Protein AF-A0A9E5MYJ7-F1 (afdb_monomer)

Sequence (98 aa):
GKRAIAFQVVALLVVAAVSYYLFSNTQANLERQSIATGFGFLNNEAGFEIGESLITYSAADSYSKALMVGALNTLKVAFIGIIFTTILGTVIGIARLS

Mean predicted aligned error: 7.33 Å

Secondary structure (DSSP, 8-state):
-HHHHHHHHHHHHHHHHHHHHHHHHHHHHHHHTT---TTGGGGSB--S--SS-SS---TTSBHHHHHHHHHHHHHHHHHHHHHHHHHHHHHHHHHHH-

Radius of gyration: 26.27 Å; Cα contacts (8 Å, |Δi|>4): 50; chains: 1; bounding box: 55×42×59 Å

pLDDT: mean 92.66, std 7.11, range [58.41, 98.38]

Structure (mmCIF, N/CA/C/O backbone):
data_AF-A0A9E5MYJ7-F1
#
_entry.id   AF-A0A9E5MYJ7-F1
#
loop_
_atom_site.group_PDB
_atom_site.id
_atom_site.type_symbol
_atom_site.label_atom_id
_atom_site.label_alt_id
_atom_site.label_comp_id
_atom_site.label_asym_id
_atom_site.label_entity_id
_atom_site.label_seq_id
_atom_site.pdbx_PDB_ins_code
_atom_site.Cartn_x
_atom_site.Cartn_y
_atom_site.Cartn_z
_atom_site.occupancy
_atom_site.B_iso_or_equiv
_atom_site.auth_seq_id
_atom_site.auth_comp_id
_atom_site.auth_asym_id
_atom_site.auth_atom_id
_atom_site.pdbx_PDB_model_num
ATOM 1 N N . GLY A 1 1 ? -8.414 -27.528 37.936 1.00 67.19 1 GLY A N 1
ATOM 2 C CA . GLY A 1 1 ? -9.535 -27.442 38.900 1.00 67.19 1 GLY A CA 1
ATOM 3 C C . GLY A 1 1 ? -10.619 -26.527 38.358 1.00 67.19 1 GLY A C 1
ATOM 4 O O . GLY A 1 1 ? -10.280 -25.478 37.832 1.00 67.19 1 GLY A O 1
ATOM 5 N N . LYS A 1 2 ? -11.901 -26.906 38.468 1.00 78.06 2 LYS A N 1
ATOM 6 C CA . LYS A 1 2 ? -13.056 -26.219 37.839 1.00 78.06 2 LYS A CA 1
ATOM 7 C C . LYS A 1 2 ? -13.123 -24.701 38.116 1.00 78.06 2 LYS A C 1
ATOM 9 O O . LYS A 1 2 ? -13.516 -23.936 37.246 1.00 78.06 2 LYS A O 1
ATOM 14 N N . ARG A 1 3 ? -12.651 -24.261 39.291 1.00 84.81 3 ARG A N 1
ATOM 15 C CA . ARG A 1 3 ? -12.543 -22.841 39.678 1.00 84.81 3 ARG A CA 1
ATOM 16 C C . ARG A 1 3 ? -11.519 -22.058 38.846 1.00 84.81 3 ARG A C 1
ATOM 18 O O . ARG A 1 3 ? -11.791 -20.929 38.473 1.00 84.81 3 ARG A O 1
ATOM 25 N N . ALA A 1 4 ? -10.377 -22.663 38.516 1.00 87.75 4 ALA A N 1
ATOM 26 C CA . ALA A 1 4 ? -9.336 -22.013 37.714 1.00 87.75 4 ALA A CA 1
ATOM 27 C C . ALA A 1 4 ? -9.820 -21.718 36.284 1.00 87.75 4 ALA A C 1
ATOM 29 O O . ALA A 1 4 ? -9.588 -20.630 35.772 1.00 87.75 4 ALA A O 1
ATOM 30 N N . ILE A 1 5 ? -10.565 -22.655 35.686 1.00 91.94 5 ILE A N 1
ATOM 31 C CA . ILE A 1 5 ? -11.179 -22.465 34.364 1.00 91.94 5 ILE A CA 1
ATOM 32 C C . ILE A 1 5 ? -12.234 -21.353 34.425 1.00 91.94 5 ILE A C 1
ATOM 34 O O . ILE A 1 5 ? -12.258 -20.490 33.555 1.00 91.94 5 ILE A O 1
ATOM 38 N N . ALA A 1 6 ? -13.058 -21.314 35.479 1.00 92.44 6 ALA A N 1
ATOM 39 C CA . ALA A 1 6 ? -14.034 -20.240 35.663 1.00 92.44 6 ALA A CA 1
ATOM 40 C C . ALA A 1 6 ? -13.366 -18.854 35.737 1.00 92.44 6 ALA A C 1
ATOM 42 O O . ALA A 1 6 ? -13.797 -17.934 35.047 1.00 92.44 6 ALA A O 1
ATOM 43 N N . PHE A 1 7 ? -12.274 -18.711 36.499 1.00 94.75 7 PHE A N 1
ATOM 44 C CA . PHE A 1 7 ? -11.522 -17.453 36.561 1.00 94.75 7 PHE A CA 1
ATOM 45 C C . PHE A 1 7 ? -10.873 -17.074 35.225 1.00 94.75 7 PHE A C 1
ATOM 47 O O . PHE A 1 7 ? -10.876 -15.898 34.876 1.00 94.75 7 PHE A O 1
ATOM 54 N N . GLN A 1 8 ? -10.363 -18.037 34.452 1.00 92.81 8 GLN A N 1
ATOM 55 C CA . GLN A 1 8 ? -9.813 -17.771 33.116 1.00 92.81 8 GLN A CA 1
ATOM 56 C C . G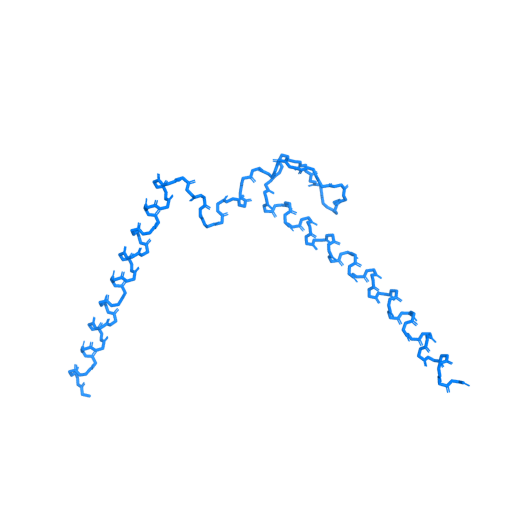LN A 1 8 ? -10.879 -17.291 32.128 1.00 92.81 8 GLN A C 1
ATOM 58 O O . GLN A 1 8 ? -10.630 -16.347 31.385 1.00 92.81 8 GLN A O 1
ATOM 63 N N . VAL A 1 9 ? -12.070 -17.899 32.139 1.00 96.25 9 VAL A N 1
ATOM 64 C CA . VAL A 1 9 ? -13.186 -17.463 31.286 1.00 96.25 9 VAL A CA 1
ATOM 65 C C . VAL A 1 9 ? -13.624 -16.051 31.663 1.00 96.25 9 VAL A C 1
ATOM 67 O O . VAL A 1 9 ? -13.778 -15.210 30.784 1.00 96.25 9 VAL A O 1
ATOM 70 N N . VAL A 1 10 ? -13.762 -15.757 32.959 1.00 96.69 10 VAL A N 1
ATOM 71 C CA . VAL A 1 10 ? -14.090 -14.401 33.425 1.00 96.69 10 VAL A CA 1
ATOM 72 C C . VAL A 1 10 ? -13.008 -13.405 33.013 1.00 96.69 10 VAL A C 1
ATOM 74 O O . VAL A 1 10 ? -13.334 -12.348 32.484 1.00 96.69 10 VAL A O 1
ATOM 77 N N . ALA A 1 11 ? -11.730 -13.745 33.188 1.00 96.50 11 ALA A N 1
ATOM 78 C CA . ALA A 1 11 ? -10.626 -12.888 32.769 1.00 96.50 11 ALA A CA 1
ATOM 79 C C . ALA A 1 11 ? -10.651 -12.617 31.255 1.00 96.50 11 ALA A C 1
ATOM 81 O O . ALA A 1 11 ? -10.520 -11.468 30.846 1.00 96.50 11 ALA A O 1
ATOM 82 N N . LEU A 1 12 ? -10.888 -13.640 30.427 1.00 97.50 12 LEU A N 1
ATOM 83 C CA . LEU A 1 12 ? -11.031 -13.486 28.975 1.00 97.50 12 LEU A CA 1
ATOM 84 C C . LEU A 1 12 ? -12.212 -12.591 28.602 1.00 97.50 12 LEU A C 1
ATOM 86 O O . LEU A 1 12 ? -12.064 -11.728 27.742 1.00 97.50 12 LEU A O 1
ATOM 90 N N . LEU A 1 13 ? -13.362 -12.761 29.2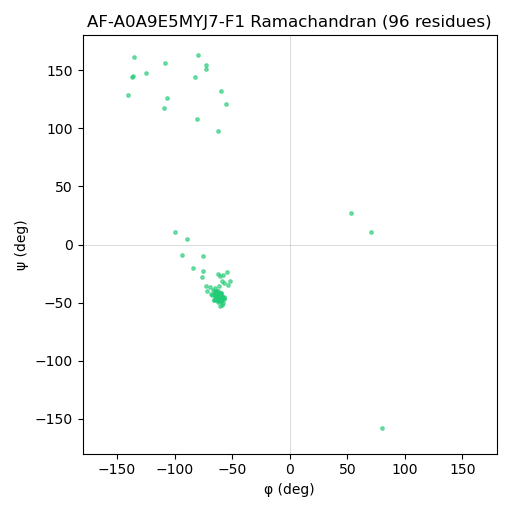58 1.00 97.75 13 LEU A N 1
ATOM 91 C CA . LEU A 1 13 ? -14.534 -11.915 29.031 1.00 97.75 13 LEU A CA 1
ATOM 92 C C . LEU A 1 13 ? -14.25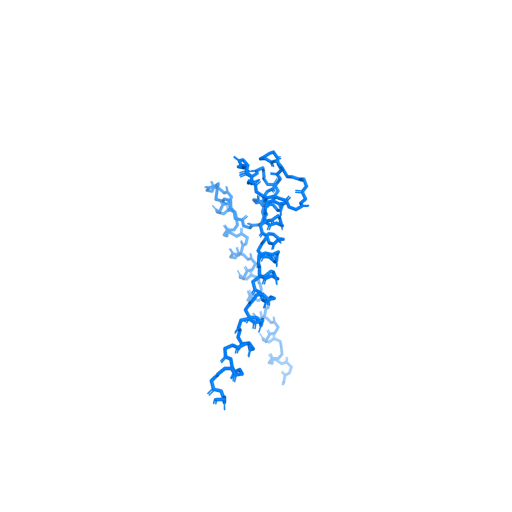7 -10.459 29.409 1.00 97.75 13 LEU A C 1
ATOM 94 O O . LEU A 1 13 ? -14.626 -9.561 28.658 1.00 97.75 13 LEU A O 1
ATOM 98 N N . VAL A 1 14 ? -13.574 -10.220 30.532 1.00 97.88 14 VAL A N 1
ATOM 99 C CA . VAL A 1 14 ? -13.172 -8.871 30.954 1.00 97.88 14 VAL A CA 1
ATOM 100 C C . VAL A 1 14 ? -12.212 -8.256 29.941 1.00 97.88 14 VAL A C 1
ATOM 102 O O . VAL A 1 14 ? -12.437 -7.130 29.510 1.00 97.88 14 VAL A O 1
ATOM 105 N N . VAL A 1 15 ? -11.179 -8.989 29.516 1.00 98.00 15 VAL A N 1
ATOM 106 C CA . VAL A 1 15 ? -10.230 -8.507 28.502 1.00 98.00 15 VAL A CA 1
ATOM 107 C C . VAL A 1 15 ? -10.956 -8.193 27.197 1.00 98.00 15 VAL A C 1
ATOM 109 O O . VAL A 1 15 ? -10.798 -7.096 26.676 1.00 98.00 15 VAL A O 1
ATOM 112 N N . ALA A 1 16 ? -11.805 -9.096 26.706 1.00 97.81 16 ALA A N 1
ATOM 113 C CA . ALA A 1 16 ? -12.573 -8.880 25.484 1.00 97.81 16 ALA A CA 1
ATOM 114 C C . ALA A 1 16 ? -13.499 -7.659 25.590 1.00 97.81 16 ALA A C 1
ATOM 116 O O . ALA A 1 16 ? -13.542 -6.845 24.668 1.00 97.81 16 ALA A O 1
ATOM 117 N N . ALA A 1 17 ? -14.194 -7.489 26.718 1.00 97.69 17 ALA A N 1
ATOM 118 C CA . ALA A 1 17 ? -15.075 -6.349 26.953 1.00 97.69 17 ALA A CA 1
ATOM 119 C C . ALA A 1 17 ? -14.302 -5.024 27.010 1.00 97.69 17 ALA A C 1
ATOM 121 O O . ALA A 1 17 ? -14.711 -4.047 26.383 1.00 97.69 17 ALA A O 1
ATOM 122 N N . VAL A 1 18 ? -13.164 -4.990 27.711 1.00 97.94 18 VAL A N 1
ATOM 123 C CA . VAL A 1 18 ? -12.296 -3.805 27.787 1.00 97.94 18 VAL A CA 1
ATOM 124 C C . VAL A 1 18 ? -11.712 -3.479 26.414 1.00 97.94 18 VAL A C 1
ATOM 126 O O . VAL A 1 18 ? -11.776 -2.328 25.989 1.00 97.94 18 VAL A O 1
ATOM 129 N N . SER A 1 19 ? -11.194 -4.471 25.688 1.00 97.25 19 SER A N 1
ATOM 130 C CA . SER A 1 19 ? -10.682 -4.285 24.328 1.00 97.25 19 SER A CA 1
ATOM 131 C C . SER A 1 19 ? -11.760 -3.755 23.387 1.00 97.25 19 SER A C 1
ATOM 133 O O . SER A 1 19 ? -11.497 -2.812 22.644 1.00 97.25 19 SER A O 1
ATOM 135 N N . TYR A 1 20 ? -12.974 -4.307 23.451 1.00 97.06 20 TYR A N 1
ATOM 136 C CA . TYR A 1 20 ? -14.103 -3.834 22.656 1.00 97.06 20 TYR A CA 1
ATOM 137 C C . TYR A 1 20 ? -14.452 -2.380 22.987 1.00 97.06 20 TYR A C 1
ATOM 139 O O . TYR A 1 20 ? -14.534 -1.559 22.078 1.00 97.06 20 TYR A O 1
ATOM 147 N N . TYR A 1 21 ? -14.569 -2.040 24.275 1.00 96.94 21 TYR A N 1
ATOM 148 C CA . TYR A 1 21 ? -14.862 -0.679 24.732 1.00 96.94 21 TYR A CA 1
ATOM 149 C C . TYR A 1 21 ? -13.806 0.334 24.271 1.00 96.94 21 TYR A C 1
ATOM 151 O O . TYR A 1 21 ? -14.145 1.400 23.752 1.00 96.94 21 TYR A O 1
ATOM 159 N N . LEU A 1 22 ? -12.520 -0.003 24.423 1.00 96.38 22 LEU A N 1
ATOM 160 C CA . LEU A 1 22 ? -11.418 0.850 23.982 1.00 96.38 22 LEU A CA 1
ATOM 161 C C . LEU A 1 22 ? -11.440 1.039 22.466 1.00 96.38 22 LEU A C 1
ATOM 163 O O . LEU A 1 22 ? -11.343 2.170 21.995 1.00 96.38 22 LEU A O 1
ATOM 167 N N . PHE A 1 23 ? -11.617 -0.041 21.704 1.00 94.31 23 PHE A N 1
ATOM 168 C CA . PHE A 1 23 ? -11.678 0.022 20.247 1.00 94.31 23 PHE A CA 1
ATOM 169 C C . PHE A 1 23 ? -12.859 0.872 19.766 1.00 94.31 23 PHE A C 1
ATOM 171 O O . PHE A 1 23 ? -12.671 1.778 18.953 1.00 94.31 23 PHE A O 1
ATOM 178 N N . SER A 1 24 ? -14.061 0.655 20.310 1.00 92.00 24 SER A N 1
ATOM 179 C CA . SER A 1 24 ? -15.247 1.439 19.949 1.00 92.00 24 SER A CA 1
ATOM 180 C C . SER A 1 24 ? -15.097 2.914 20.317 1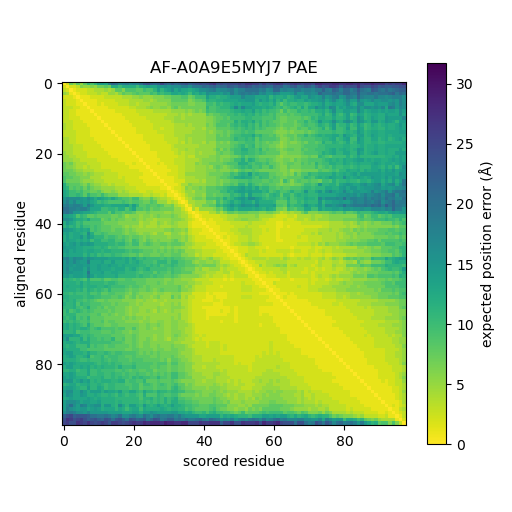.00 92.00 24 SER A C 1
ATOM 182 O O . SER A 1 24 ? -15.464 3.784 19.530 1.00 92.00 24 SER A O 1
ATOM 184 N N . ASN A 1 25 ? -14.520 3.212 21.484 1.00 94.38 25 ASN A N 1
ATOM 185 C CA . ASN A 1 25 ? -14.300 4.587 21.915 1.00 94.38 25 ASN A CA 1
ATOM 186 C C . ASN A 1 25 ? -13.254 5.286 21.038 1.00 94.38 25 ASN A C 1
ATOM 188 O O . ASN A 1 25 ? -13.466 6.425 20.630 1.00 94.38 25 ASN A O 1
ATOM 192 N N . THR A 1 26 ? -12.147 4.620 20.709 1.00 91.12 26 THR A N 1
ATOM 193 C CA . THR A 1 26 ? -11.129 5.177 19.810 1.00 91.12 26 THR A CA 1
ATOM 194 C C . THR A 1 26 ? -11.712 5.462 18.430 1.00 91.12 26 THR A C 1
ATOM 196 O O . THR A 1 26 ? -11.540 6.573 17.940 1.00 91.12 26 THR A O 1
ATOM 199 N N . GLN A 1 27 ? -12.466 4.531 17.836 1.00 87.19 27 GLN A N 1
ATOM 200 C CA . GLN A 1 27 ? -13.117 4.773 16.543 1.00 87.19 27 GLN A CA 1
ATOM 201 C C . GLN A 1 27 ? -14.078 5.967 16.590 1.00 87.19 27 GLN A C 1
ATOM 203 O O . GLN A 1 27 ? -13.966 6.863 15.759 1.00 87.19 27 GLN A O 1
ATOM 208 N N . ALA A 1 28 ? -14.943 6.047 17.606 1.00 88.00 28 ALA A N 1
ATOM 209 C CA . ALA A 1 28 ? -15.855 7.180 17.765 1.00 88.00 28 ALA A CA 1
ATOM 210 C C . ALA A 1 28 ? -15.114 8.520 17.945 1.00 88.00 28 ALA A C 1
ATOM 212 O O . ALA A 1 28 ? -15.566 9.557 17.463 1.00 88.00 28 ALA A O 1
ATOM 213 N N . ASN A 1 29 ? -13.963 8.525 18.626 1.00 90.12 29 ASN A N 1
ATOM 214 C CA . ASN A 1 29 ? -13.134 9.725 18.773 1.00 90.12 29 ASN A CA 1
ATOM 215 C C . ASN A 1 29 ? -12.408 10.113 17.477 1.00 90.12 29 ASN A C 1
ATOM 217 O O . ASN A 1 29 ? -12.246 11.305 17.220 1.00 90.12 29 ASN A O 1
ATOM 221 N N . LEU A 1 30 ? -11.972 9.139 16.675 1.00 88.25 30 LEU A N 1
ATOM 222 C CA . LEU A 1 30 ? -11.347 9.373 15.369 1.00 88.25 30 LEU A CA 1
ATOM 223 C C . LEU A 1 30 ? -12.357 9.934 14.362 1.00 88.25 30 LEU A C 1
ATOM 225 O O . LEU A 1 30 ? -12.053 10.903 13.668 1.00 88.25 30 LEU A O 1
ATOM 229 N N . GLU A 1 31 ? -13.574 9.388 14.348 1.00 84.25 31 GLU A N 1
ATOM 230 C CA . GLU A 1 31 ? -14.678 9.863 13.510 1.00 84.25 31 GLU A CA 1
ATOM 231 C C . GLU A 1 31 ? -15.061 11.310 13.855 1.00 84.25 31 GLU A C 1
ATOM 233 O O . GLU A 1 31 ? -15.140 12.160 12.970 1.00 84.25 31 GLU A O 1
ATOM 238 N N . ARG A 1 32 ? -15.177 11.640 15.150 1.00 87.88 32 ARG A N 1
ATOM 239 C CA . ARG A 1 32 ? -15.416 13.022 15.618 1.00 87.88 32 ARG A CA 1
ATOM 240 C C . ARG A 1 32 ? -14.333 14.010 15.189 1.00 87.88 32 ARG A C 1
ATOM 242 O O . ARG A 1 32 ? -14.629 15.184 15.002 1.00 87.88 32 ARG A O 1
ATOM 249 N N . GLN A 1 33 ? -13.092 13.553 15.053 1.00 87.38 33 GLN A N 1
ATOM 250 C CA . GLN A 1 33 ? -11.963 14.381 14.622 1.00 87.38 33 GLN A CA 1
ATOM 251 C C . GLN A 1 33 ? -11.789 14.408 13.097 1.00 87.38 33 GLN A C 1
ATOM 253 O O . GLN A 1 33 ? -10.831 15.003 12.613 1.00 87.38 33 GLN A O 1
ATOM 258 N N . SER A 1 34 ? -12.694 13.781 12.330 1.00 78.06 34 SER A N 1
ATOM 259 C CA . SER A 1 34 ? -12.582 13.638 10.869 1.00 78.06 34 SER A CA 1
ATOM 260 C C . SER A 1 34 ? -11.247 13.026 10.419 1.00 78.06 34 SER A C 1
ATOM 262 O O . SER A 1 34 ? -10.776 13.277 9.310 1.00 78.06 34 SER A O 1
ATOM 264 N N . ILE A 1 35 ? -10.620 12.213 11.275 1.00 78.19 35 ILE A N 1
ATOM 265 C CA . ILE A 1 35 ? -9.388 11.508 10.931 1.00 78.19 35 ILE A CA 1
ATOM 266 C C . ILE A 1 35 ? -9.800 10.278 10.128 1.00 78.19 35 ILE A C 1
ATOM 268 O O . ILE A 1 35 ? -10.358 9.322 10.674 1.00 78.19 35 ILE A O 1
ATOM 272 N N . ALA A 1 36 ? -9.524 10.309 8.823 1.00 70.75 36 ALA A N 1
ATOM 273 C CA . ALA A 1 36 ? -9.735 9.177 7.932 1.00 70.75 36 ALA A CA 1
ATOM 274 C C . ALA A 1 36 ? -8.843 8.009 8.377 1.00 70.75 36 ALA A C 1
ATOM 276 O O . ALA A 1 36 ? -7.650 7.960 8.085 1.00 70.75 36 ALA A O 1
ATOM 277 N N . THR A 1 37 ? -9.421 7.080 9.132 1.00 75.12 37 THR A N 1
AT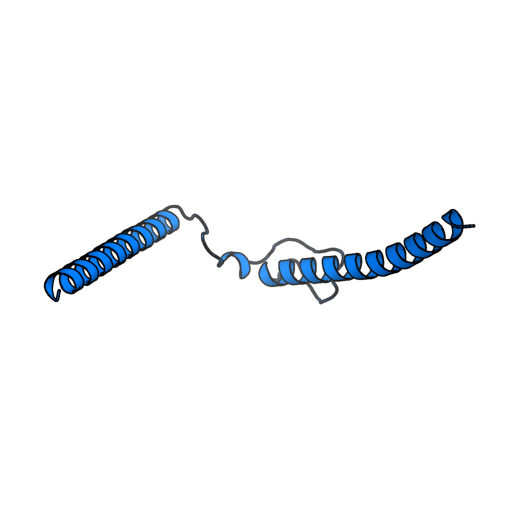OM 278 C CA . THR A 1 37 ? -8.747 5.868 9.599 1.00 75.12 37 THR A CA 1
ATOM 279 C C . THR A 1 37 ? -9.284 4.642 8.871 1.00 75.12 37 THR A C 1
ATOM 281 O O . THR A 1 37 ? -10.383 4.646 8.317 1.00 75.12 37 THR A O 1
ATOM 284 N N . GLY A 1 38 ? -8.475 3.583 8.825 1.00 82.75 38 GLY A N 1
ATOM 285 C CA . GLY A 1 38 ? -8.805 2.358 8.099 1.00 82.75 38 GLY A CA 1
ATOM 286 C C . GLY A 1 38 ? -8.552 2.454 6.593 1.00 82.75 38 GLY A C 1
ATOM 287 O O . GLY A 1 38 ? -7.756 3.261 6.124 1.00 82.75 38 GLY A O 1
ATOM 288 N N . PHE A 1 39 ? -9.222 1.591 5.829 1.00 88.56 39 PHE A N 1
ATOM 289 C CA . PHE A 1 39 ? -9.007 1.424 4.386 1.00 88.56 39 PHE A CA 1
ATOM 290 C C . PHE A 1 39 ? -10.046 2.147 3.519 1.00 88.56 39 PHE A C 1
ATOM 292 O O . PHE A 1 39 ? -10.086 1.937 2.310 1.00 88.56 39 PHE A O 1
ATOM 299 N N . GLY A 1 40 ? -10.879 3.011 4.112 1.00 86.12 40 GLY A N 1
ATOM 300 C CA . GLY A 1 40 ? -11.893 3.774 3.375 1.00 86.12 40 GLY A CA 1
ATOM 301 C C . GLY A 1 40 ? -11.293 4.628 2.254 1.00 86.12 40 GLY A C 1
ATOM 302 O O . GLY A 1 40 ? -11.880 4.722 1.180 1.00 86.12 40 GLY A O 1
ATOM 303 N N . PHE A 1 41 ? -10.071 5.137 2.459 1.00 88.62 41 PHE A N 1
ATOM 304 C CA . PHE A 1 41 ? -9.341 5.923 1.462 1.00 88.62 41 PHE A CA 1
ATOM 305 C C . PHE A 1 41 ? -9.110 5.177 0.144 1.00 88.62 41 PHE A C 1
ATOM 307 O O . PHE A 1 41 ? -9.010 5.820 -0.892 1.00 88.62 41 PHE A O 1
ATOM 314 N N . LEU A 1 42 ? -9.064 3.839 0.155 1.00 92.69 42 LEU A N 1
ATOM 315 C CA . LEU A 1 42 ? -8.868 3.037 -1.055 1.00 92.69 42 LEU A CA 1
ATOM 316 C C . LEU A 1 42 ? -9.994 3.223 -2.077 1.00 92.69 42 LEU A C 1
ATOM 318 O O . LEU A 1 42 ? -9.763 3.008 -3.264 1.00 92.69 42 LEU A O 1
ATOM 322 N N . ASN A 1 43 ? -11.189 3.604 -1.625 1.00 93.94 43 ASN A N 1
ATOM 323 C CA . ASN A 1 43 ? -12.339 3.865 -2.488 1.00 93.94 43 ASN A CA 1
ATOM 324 C C . ASN A 1 43 ? -12.462 5.340 -2.886 1.00 93.94 43 ASN A C 1
ATOM 326 O O . ASN A 1 43 ? -13.282 5.659 -3.740 1.00 93.94 43 ASN A O 1
ATOM 330 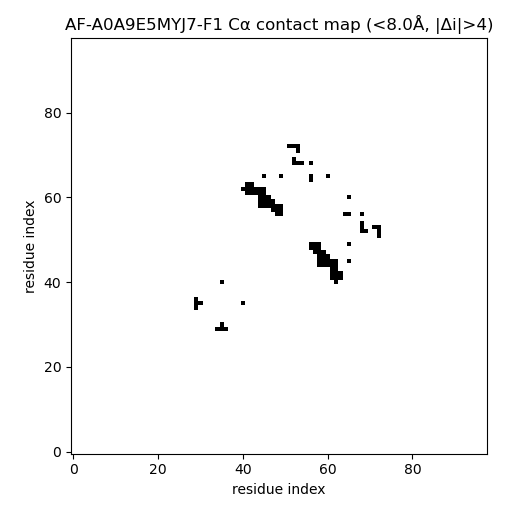N N . ASN A 1 44 ? -11.668 6.229 -2.283 1.00 92.25 44 ASN A N 1
ATOM 331 C CA . ASN A 1 44 ? -11.646 7.633 -2.673 1.00 92.25 44 ASN A CA 1
ATOM 332 C C . ASN A 1 44 ? -10.946 7.785 -4.025 1.00 92.25 44 ASN A C 1
ATOM 334 O O . ASN A 1 44 ? -10.052 7.004 -4.361 1.00 92.25 44 ASN A O 1
ATOM 338 N N . GLU A 1 45 ? -11.345 8.810 -4.770 1.00 94.38 45 GLU A N 1
ATOM 339 C CA . GLU A 1 45 ? -10.686 9.225 -6.005 1.00 94.38 45 GLU A CA 1
ATOM 340 C C . GLU A 1 45 ? -9.227 9.600 -5.723 1.00 94.38 45 GLU A C 1
ATOM 342 O O . GLU A 1 45 ? -8.931 10.308 -4.756 1.00 94.38 45 GLU A O 1
ATOM 347 N N . ALA A 1 46 ? -8.313 9.082 -6.543 1.00 94.31 46 ALA A N 1
ATOM 348 C CA . ALA A 1 46 ? -6.882 9.284 -6.368 1.00 94.31 46 ALA A CA 1
ATOM 349 C C . ALA A 1 46 ? -6.479 10.739 -6.648 1.00 94.31 46 ALA A C 1
ATOM 351 O O . ALA A 1 46 ? -5.603 11.275 -5.970 1.00 94.31 46 ALA A O 1
ATOM 352 N N . GLY A 1 47 ? -7.114 11.387 -7.629 1.00 93.94 47 GLY A N 1
ATOM 353 C CA . GLY A 1 47 ? -6.903 12.800 -7.947 1.00 93.94 47 GLY A CA 1
ATOM 354 C C . GLY A 1 47 ? -5.547 13.113 -8.590 1.00 93.94 47 GLY A C 1
ATOM 355 O O . GLY A 1 47 ? -5.182 14.281 -8.708 1.00 93.94 47 GLY A O 1
ATOM 356 N N . PHE A 1 48 ? -4.791 12.092 -9.008 1.00 94.44 48 PHE A N 1
ATOM 357 C CA . PHE A 1 48 ? -3.528 12.243 -9.730 1.00 94.44 48 PHE A CA 1
ATOM 358 C C . PHE A 1 48 ? -3.430 11.271 -10.907 1.00 94.44 48 PHE A C 1
ATOM 360 O O . PHE A 1 48 ? -3.882 10.127 -10.840 1.00 94.44 48 PHE A O 1
ATOM 367 N N . GLU A 1 49 ? -2.790 11.732 -11.981 1.00 94.12 49 GLU A N 1
ATOM 368 C CA . GLU A 1 49 ? -2.519 10.928 -13.171 1.00 94.12 49 GLU A CA 1
ATOM 369 C C . GLU A 1 49 ? -1.268 10.058 -12.984 1.00 94.12 49 GLU A C 1
ATOM 371 O O . GLU A 1 49 ? -0.283 10.477 -12.370 1.00 94.12 49 GLU A O 1
ATOM 376 N N . ILE A 1 50 ? -1.291 8.845 -13.543 1.00 93.38 50 ILE A N 1
ATOM 377 C CA . ILE A 1 50 ? -0.134 7.944 -13.582 1.00 93.38 50 ILE A CA 1
ATOM 378 C C . ILE A 1 50 ? 0.357 7.879 -15.027 1.00 93.38 50 ILE A C 1
ATOM 380 O O . ILE A 1 50 ? -0.360 7.409 -15.906 1.00 93.38 50 ILE A O 1
ATOM 384 N N . GLY A 1 51 ? 1.594 8.329 -15.260 1.00 91.12 51 GLY A N 1
ATOM 385 C CA . GLY A 1 51 ? 2.148 8.459 -16.612 1.00 91.12 51 GLY A CA 1
ATOM 386 C C . GLY A 1 51 ? 2.248 7.139 -17.383 1.00 91.12 51 GLY A C 1
ATOM 387 O O . GLY A 1 51 ? 1.824 7.069 -18.532 1.00 91.12 51 GLY A O 1
ATOM 388 N N . GLU A 1 52 ? 2.781 6.084 -16.761 1.00 88.31 52 GLU A N 1
ATOM 389 C CA . GLU A 1 52 ? 2.813 4.743 -17.355 1.00 88.31 52 GLU A CA 1
ATOM 390 C C . GLU A 1 52 ? 1.787 3.855 -16.660 1.00 88.31 52 GLU A C 1
ATOM 392 O O . GLU A 1 52 ? 1.807 3.727 -15.440 1.00 88.31 52 GLU A O 1
ATOM 397 N N . SER A 1 53 ? 0.892 3.220 -17.409 1.00 90.56 53 SER A N 1
ATOM 398 C CA . SER A 1 53 ? -0.086 2.296 -16.840 1.00 90.56 53 SER A CA 1
ATOM 399 C C . SER A 1 53 ? -0.268 1.083 -17.748 1.00 90.56 53 SER A C 1
ATOM 401 O O . SER A 1 53 ? -0.462 1.199 -18.956 1.00 90.56 53 SER A O 1
ATOM 403 N N . LEU A 1 54 ? -0.154 -0.115 -17.166 1.00 89.25 54 LEU A N 1
ATOM 404 C CA . LEU A 1 54 ? -0.397 -1.378 -17.878 1.00 89.25 54 LEU A CA 1
ATOM 405 C C . LEU A 1 54 ? -1.887 -1.658 -18.107 1.00 89.25 54 LEU A C 1
ATOM 407 O O . LEU A 1 54 ? -2.249 -2.419 -19.000 1.00 89.25 54 LEU A O 1
ATOM 411 N N . ILE A 1 55 ? -2.737 -1.056 -17.282 1.00 92.06 55 ILE A N 1
ATOM 412 C CA . ILE A 1 55 ? -4.195 -1.115 -17.362 1.00 92.06 55 ILE A CA 1
ATOM 413 C C . ILE A 1 55 ? -4.721 0.317 -17.426 1.00 92.06 55 ILE A C 1
ATOM 415 O O . ILE A 1 55 ? -4.125 1.204 -16.820 1.00 92.06 55 ILE A O 1
ATOM 419 N N . THR A 1 56 ? -5.835 0.544 -18.126 1.00 93.19 56 THR A N 1
ATOM 420 C CA . THR A 1 56 ? -6.427 1.882 -18.256 1.00 93.19 56 THR A CA 1
ATOM 421 C C . THR A 1 56 ? -6.698 2.482 -16.882 1.00 93.19 56 THR A C 1
ATOM 423 O O . THR A 1 56 ? -7.465 1.919 -16.096 1.00 93.19 56 THR A O 1
ATOM 426 N N . TYR A 1 57 ? -6.082 3.627 -16.622 1.00 96.12 57 TYR A N 1
ATOM 427 C CA . TYR A 1 57 ? -6.199 4.387 -15.389 1.00 96.12 57 TYR A CA 1
ATOM 428 C C . TYR A 1 57 ? -6.334 5.876 -15.718 1.00 96.12 57 TYR A C 1
ATOM 430 O O . TYR A 1 57 ? -5.708 6.349 -16.665 1.00 96.12 57 TYR A O 1
ATOM 438 N N . SER A 1 58 ? -7.133 6.592 -14.936 1.00 95.12 58 SER A N 1
ATOM 439 C CA . SER A 1 58 ? -7.221 8.054 -14.929 1.00 95.12 58 SER A CA 1
ATOM 440 C C . SER A 1 58 ? -7.231 8.563 -13.488 1.00 95.12 58 SER A C 1
ATOM 442 O O . SER A 1 58 ? -7.560 7.815 -12.570 1.00 95.12 58 SER A O 1
ATOM 444 N N . ALA A 1 59 ? -6.932 9.845 -13.276 1.00 94.12 59 ALA A N 1
ATOM 445 C CA . ALA A 1 59 ? -7.034 10.507 -11.976 1.00 94.12 59 ALA A CA 1
ATOM 446 C C . ALA A 1 59 ? -8.416 10.376 -11.313 1.00 94.12 59 ALA A C 1
ATOM 448 O O . ALA A 1 59 ? -8.489 10.450 -10.087 1.00 94.12 59 ALA A O 1
ATOM 449 N N . ALA A 1 60 ? -9.467 10.138 -12.109 1.00 95.31 60 ALA A N 1
ATOM 450 C CA . ALA A 1 60 ? -10.829 9.890 -11.635 1.00 95.31 60 ALA A CA 1
ATOM 451 C C . ALA A 1 60 ? -11.053 8.491 -11.031 1.00 95.31 60 ALA A C 1
ATOM 453 O O . ALA A 1 60 ? -12.108 8.210 -10.462 1.00 95.31 60 ALA A O 1
ATOM 454 N N . ASP A 1 61 ? -10.082 7.589 -11.165 1.00 96.00 61 ASP A N 1
ATOM 455 C CA . ASP A 1 61 ? -10.149 6.264 -10.568 1.00 96.00 61 ASP A CA 1
ATOM 456 C C . ASP A 1 61 ? -9.790 6.276 -9.073 1.00 96.00 61 ASP A C 1
ATOM 458 O O . ASP A 1 61 ? -9.175 7.199 -8.538 1.00 96.00 61 ASP A O 1
ATOM 462 N N . SER A 1 62 ? -10.153 5.195 -8.382 1.00 96.69 62 SER A N 1
ATOM 463 C CA . SER A 1 62 ? -9.920 5.038 -6.949 1.00 96.69 62 SER A CA 1
ATOM 464 C C . SER A 1 62 ? -8.448 4.785 -6.587 1.00 96.69 62 SER A C 1
ATOM 466 O O . SER A 1 62 ? -7.686 4.176 -7.349 1.00 96.69 62 SER A O 1
ATOM 468 N N . TYR A 1 63 ? -8.059 5.138 -5.357 1.00 95.31 63 TYR A N 1
ATOM 469 C CA . TYR A 1 63 ? -6.731 4.834 -4.798 1.00 95.31 63 TYR A CA 1
ATOM 470 C C . TYR A 1 63 ? -6.370 3.343 -4.866 1.00 95.31 63 TYR A C 1
ATOM 472 O O . TYR A 1 63 ? -5.208 2.999 -5.081 1.00 95.31 63 TYR A O 1
ATOM 480 N N . SER A 1 64 ? -7.341 2.438 -4.716 1.00 95.75 64 SER A N 1
ATOM 481 C CA . SER A 1 64 ? -7.121 0.994 -4.877 1.00 95.75 64 SER A CA 1
ATOM 482 C C . SER A 1 64 ? -6.607 0.634 -6.270 1.00 95.75 64 SER A C 1
ATOM 484 O O . SER A 1 64 ? -5.680 -0.170 -6.399 1.00 95.75 64 SER A O 1
ATOM 486 N N . LYS A 1 65 ? -7.163 1.254 -7.315 1.00 96.12 65 LYS A N 1
ATOM 487 C CA . LYS A 1 65 ? -6.727 1.044 -8.695 1.00 96.12 65 LYS A CA 1
ATOM 488 C C . LYS A 1 65 ? -5.369 1.696 -8.940 1.00 96.12 65 LYS A C 1
ATOM 490 O O . LYS A 1 65 ? -4.515 1.061 -9.5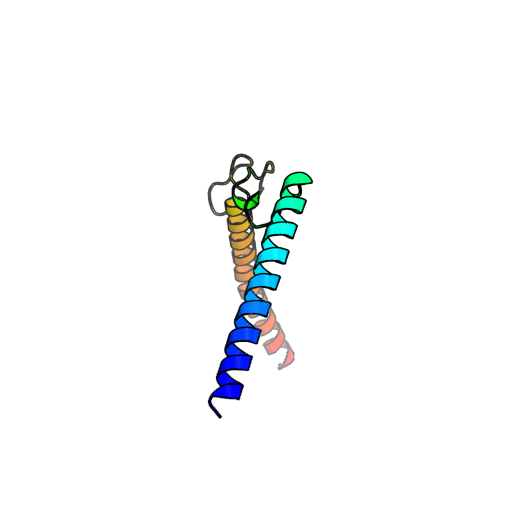49 1.00 96.12 65 LYS A O 1
ATOM 495 N N . ALA A 1 66 ? -5.127 2.887 -8.389 1.00 96.50 66 ALA A N 1
ATOM 496 C CA . ALA A 1 66 ? -3.821 3.547 -8.451 1.00 96.50 66 ALA A CA 1
ATOM 497 C C . ALA A 1 66 ? -2.701 2.675 -7.847 1.00 96.50 66 ALA A C 1
ATOM 499 O O . ALA A 1 66 ? -1.651 2.484 -8.464 1.00 96.50 66 ALA A O 1
ATOM 500 N N . LEU A 1 67 ? -2.942 2.076 -6.674 1.00 96.50 67 LEU A N 1
ATOM 501 C CA . LEU A 1 67 ? -2.002 1.150 -6.033 1.00 96.50 67 LEU A CA 1
ATOM 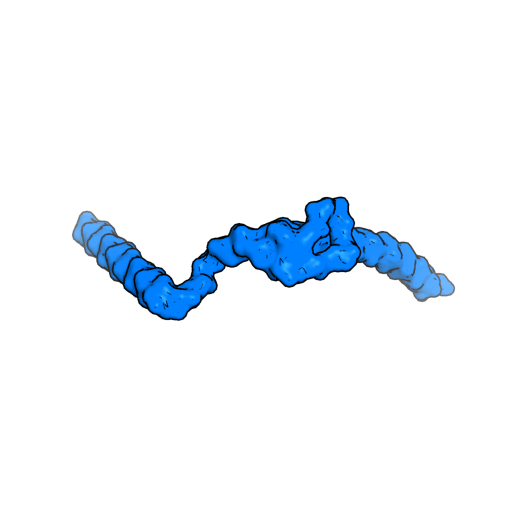502 C C . LEU A 1 67 ? -1.773 -0.116 -6.868 1.00 96.50 67 LEU A C 1
ATOM 504 O O . LEU A 1 67 ? -0.633 -0.561 -6.994 1.00 96.50 67 LEU A O 1
ATOM 508 N N . MET A 1 68 ? -2.828 -0.677 -7.468 1.00 97.19 68 MET A N 1
ATOM 509 C CA . MET A 1 68 ? -2.708 -1.833 -8.363 1.00 97.19 68 MET A CA 1
ATOM 510 C C . MET A 1 68 ? -1.853 -1.506 -9.593 1.00 97.19 68 MET A C 1
ATOM 512 O O . MET A 1 68 ? -0.943 -2.261 -9.929 1.00 97.19 68 MET A O 1
ATOM 516 N N . VAL A 1 69 ? -2.100 -0.365 -10.241 1.00 97.25 69 VAL A N 1
ATOM 517 C CA . VAL A 1 69 ? -1.307 0.110 -11.386 1.00 97.25 69 VAL A CA 1
ATOM 518 C C . VAL A 1 69 ? 0.160 0.274 -10.985 1.00 97.25 69 VAL A C 1
ATOM 520 O O . VAL A 1 69 ? 1.045 -0.236 -11.673 1.00 97.25 69 VAL A O 1
ATOM 523 N N . GLY A 1 70 ? 0.431 0.911 -9.842 1.00 95.88 70 GLY A N 1
ATOM 524 C CA . GLY A 1 70 ? 1.789 1.072 -9.318 1.00 95.88 70 GLY A CA 1
ATOM 525 C C . GLY A 1 70 ? 2.492 -0.263 -9.047 1.00 95.88 70 GLY A C 1
ATOM 526 O O . GLY A 1 70 ? 3.662 -0.438 -9.404 1.00 95.88 70 GLY A O 1
ATOM 527 N N . ALA A 1 71 ? 1.778 -1.234 -8.475 1.00 97.50 71 ALA A N 1
ATOM 528 C CA . ALA A 1 71 ? 2.300 -2.579 -8.243 1.00 97.50 71 ALA A CA 1
ATOM 529 C C . ALA A 1 71 ? 2.641 -3.296 -9.559 1.00 97.50 71 ALA A C 1
ATOM 531 O O . ALA A 1 71 ? 3.739 -3.837 -9.698 1.00 97.50 71 ALA A O 1
ATOM 532 N N . LEU A 1 72 ? 1.746 -3.248 -10.550 1.00 97.62 72 LEU A N 1
ATOM 533 C CA . LEU A 1 72 ? 1.972 -3.836 -11.873 1.00 97.62 72 LEU A CA 1
ATOM 534 C C . LEU A 1 72 ? 3.181 -3.211 -12.577 1.00 97.62 72 LEU A C 1
ATOM 536 O O . LEU A 1 72 ? 4.006 -3.930 -13.142 1.00 97.62 72 LEU A O 1
ATOM 540 N N . ASN A 1 73 ? 3.338 -1.892 -12.493 1.00 96.62 73 ASN A N 1
ATOM 541 C CA . ASN A 1 73 ? 4.500 -1.211 -13.058 1.00 96.62 73 ASN A CA 1
ATOM 542 C C . ASN A 1 73 ? 5.801 -1.625 -12.362 1.00 96.62 73 ASN A C 1
ATOM 544 O O . ASN A 1 73 ? 6.806 -1.876 -13.025 1.00 96.62 73 ASN A O 1
ATOM 548 N N . THR A 1 74 ? 5.784 -1.758 -11.034 1.00 96.75 74 THR A N 1
ATOM 549 C CA . THR A 1 74 ? 6.950 -2.221 -10.266 1.00 96.75 74 THR A CA 1
ATOM 550 C C . THR A 1 74 ? 7.349 -3.635 -10.682 1.00 96.75 74 THR A C 1
ATOM 552 O O . THR A 1 74 ? 8.524 -3.896 -10.931 1.00 96.75 74 THR A O 1
ATOM 555 N N . LEU A 1 75 ? 6.373 -4.536 -10.830 1.00 97.62 75 LEU A N 1
ATOM 556 C CA . LEU A 1 75 ? 6.601 -5.898 -11.317 1.00 97.62 75 LEU A CA 1
ATOM 557 C C . LEU A 1 75 ? 7.170 -5.913 -12.737 1.00 97.62 75 LEU A C 1
ATOM 559 O O . LEU A 1 75 ? 8.109 -6.660 -13.006 1.00 97.62 75 LEU A O 1
ATOM 563 N N . LYS A 1 76 ? 6.649 -5.069 -13.633 1.00 96.31 76 LYS A N 1
ATOM 564 C CA . LYS A 1 76 ? 7.151 -4.933 -15.007 1.00 96.31 76 LYS A CA 1
ATOM 565 C C . LYS A 1 76 ? 8.623 -4.529 -15.025 1.00 96.31 76 LYS A C 1
ATOM 567 O O . LYS A 1 76 ? 9.431 -5.188 -15.677 1.00 96.31 76 LYS A O 1
ATOM 572 N N . VAL A 1 77 ? 8.975 -3.469 -14.298 1.00 97.00 77 VAL A N 1
ATOM 573 C CA . VAL A 1 77 ? 10.355 -2.969 -14.233 1.00 97.00 77 VAL A CA 1
ATOM 574 C C . VAL A 1 77 ? 11.272 -4.008 -13.589 1.00 97.00 77 VAL A C 1
ATOM 576 O O . VAL A 1 77 ? 12.346 -4.281 -14.123 1.00 97.00 77 VAL A O 1
ATOM 579 N N . ALA A 1 78 ? 10.838 -4.641 -12.496 1.00 98.06 78 ALA A N 1
ATOM 580 C CA . ALA A 1 78 ? 11.601 -5.692 -11.829 1.00 98.06 78 ALA A CA 1
ATOM 581 C C . ALA A 1 78 ? 11.859 -6.892 -12.751 1.00 98.06 78 ALA A C 1
ATOM 583 O O . ALA A 1 78 ? 12.988 -7.370 -12.824 1.00 98.06 78 ALA A O 1
ATOM 584 N N . PHE A 1 79 ? 10.850 -7.352 -13.493 1.00 97.94 79 PHE A N 1
ATOM 585 C CA . PHE A 1 79 ? 10.983 -8.470 -14.427 1.00 97.94 79 PHE A CA 1
ATOM 586 C C . PHE A 1 79 ? 12.018 -8.185 -15.520 1.00 97.94 79 PHE A C 1
ATOM 588 O O . PHE A 1 79 ? 12.916 -8.993 -15.755 1.00 97.94 79 PHE A O 1
ATOM 595 N N . ILE A 1 80 ? 11.935 -7.007 -16.145 1.00 97.88 80 ILE A N 1
ATOM 596 C CA . ILE A 1 80 ? 12.901 -6.575 -17.161 1.00 97.88 80 ILE A CA 1
ATOM 597 C C . ILE A 1 80 ? 14.304 -6.467 -16.547 1.00 97.88 80 ILE A C 1
ATOM 599 O O . ILE A 1 80 ? 15.270 -6.974 -17.120 1.00 97.88 80 ILE A O 1
ATOM 603 N N . GLY A 1 81 ? 14.415 -5.866 -15.360 1.00 98.25 81 GLY A N 1
ATOM 604 C CA . GLY A 1 81 ? 15.673 -5.736 -14.628 1.00 98.25 81 GLY A CA 1
ATOM 605 C C . GLY A 1 81 ? 16.333 -7.083 -14.343 1.00 98.25 81 GLY A C 1
ATOM 606 O O . GLY A 1 81 ? 17.514 -7.244 -14.632 1.00 98.25 81 GLY A O 1
ATOM 607 N N . ILE A 1 82 ? 15.573 -8.074 -13.864 1.00 98.31 82 ILE A N 1
ATOM 608 C CA . ILE A 1 82 ? 16.075 -9.429 -13.591 1.00 98.31 82 ILE A CA 1
ATOM 609 C C . ILE A 1 82 ? 16.694 -10.044 -14.846 1.00 98.31 82 ILE A C 1
ATOM 611 O O . ILE A 1 82 ? 17.810 -10.548 -14.774 1.00 98.31 82 ILE A O 1
ATOM 615 N N . ILE A 1 83 ? 16.021 -9.958 -15.997 1.00 98.38 83 ILE A N 1
ATOM 616 C CA . ILE A 1 83 ? 16.537 -10.515 -17.257 1.00 98.38 83 ILE A CA 1
ATOM 617 C C . ILE A 1 83 ? 17.898 -9.900 -17.602 1.00 98.38 83 ILE A C 1
ATOM 619 O O . ILE A 1 83 ? 18.863 -10.627 -17.848 1.00 98.38 83 ILE A O 1
ATOM 623 N N . PHE A 1 84 ? 18.002 -8.569 -17.577 1.00 98.19 84 PHE A N 1
ATOM 624 C CA . PHE A 1 84 ? 19.261 -7.884 -17.876 1.00 98.19 84 PHE A CA 1
ATOM 625 C C . PHE A 1 84 ? 20.351 -8.192 -16.849 1.00 98.19 84 PHE A C 1
ATOM 627 O O . PHE A 1 84 ? 21.488 -8.473 -17.231 1.00 98.19 84 PHE A O 1
ATOM 634 N N . THR A 1 85 ? 20.020 -8.186 -15.557 1.00 97.81 85 THR A N 1
ATOM 635 C CA . THR A 1 85 ? 20.961 -8.510 -14.480 1.00 97.81 85 THR A CA 1
ATOM 636 C C . THR A 1 85 ? 21.468 -9.944 -14.588 1.00 97.81 85 THR A C 1
ATOM 638 O O . THR A 1 85 ? 22.660 -10.164 -14.394 1.00 97.81 85 THR A O 1
ATOM 641 N N . THR A 1 86 ? 20.619 -10.915 -14.935 1.00 97.75 86 THR A N 1
ATOM 642 C CA . THR A 1 86 ? 21.043 -12.302 -15.157 1.00 97.75 86 THR A CA 1
ATOM 643 C C . THR A 1 86 ? 22.026 -12.391 -16.316 1.00 97.75 86 THR A C 1
ATOM 645 O O . THR A 1 86 ? 23.103 -12.952 -16.143 1.00 97.75 86 THR A O 1
ATOM 648 N N . ILE A 1 87 ? 21.710 -11.794 -17.469 1.00 98.00 87 ILE A N 1
ATOM 649 C CA . ILE A 1 87 ? 22.593 -11.830 -18.645 1.00 98.00 87 ILE A CA 1
ATOM 650 C C . ILE A 1 87 ? 23.945 -11.188 -18.322 1.00 98.00 87 ILE A C 1
ATOM 652 O O . ILE A 1 87 ? 24.990 -11.814 -18.505 1.00 98.00 87 ILE A O 1
ATOM 656 N N . LEU A 1 88 ? 23.936 -9.956 -17.806 1.00 97.56 88 LEU A N 1
ATOM 657 C CA . LEU A 1 88 ? 25.160 -9.227 -17.477 1.00 97.56 88 LEU A CA 1
ATOM 658 C C . LEU A 1 88 ? 25.968 -9.943 -16.393 1.00 97.56 88 LEU A C 1
ATOM 660 O O . LEU A 1 88 ? 27.177 -10.104 -16.536 1.00 97.56 88 LEU A O 1
ATOM 664 N N . GLY A 1 89 ? 25.306 -10.415 -15.336 1.00 97.06 89 GLY A N 1
ATOM 665 C CA . GLY A 1 89 ? 25.943 -11.149 -14.247 1.00 97.06 89 GLY A CA 1
ATOM 666 C C . GLY A 1 89 ? 26.606 -12.439 -14.726 1.00 97.06 89 GLY A C 1
ATOM 667 O O . GLY A 1 89 ? 27.742 -12.716 -14.344 1.00 97.06 89 GLY A O 1
ATOM 668 N N . THR A 1 90 ? 25.949 -13.197 -15.608 1.00 96.88 90 THR A N 1
ATOM 669 C CA . THR A 1 90 ? 26.525 -14.410 -16.201 1.00 96.88 90 THR A CA 1
ATOM 670 C C . THR A 1 90 ? 27.722 -14.089 -17.095 1.00 96.88 90 THR A C 1
ATOM 672 O O . THR A 1 90 ? 28.765 -14.720 -16.937 1.00 96.88 90 THR A O 1
ATOM 675 N N . VAL A 1 91 ? 27.617 -13.100 -17.991 1.00 97.38 91 VAL A N 1
ATOM 676 C CA . VAL A 1 91 ? 28.722 -12.706 -18.889 1.00 97.38 91 VAL A CA 1
ATOM 677 C C . VAL A 1 91 ? 29.944 -12.258 -18.090 1.00 97.38 91 VAL A C 1
ATOM 679 O O . VAL A 1 91 ? 31.048 -12.743 -18.330 1.00 97.38 91 VAL A O 1
ATOM 682 N N . ILE A 1 92 ? 29.749 -11.380 -17.103 1.00 97.06 92 ILE A N 1
ATOM 683 C CA . ILE A 1 92 ? 30.825 -10.902 -16.226 1.00 97.06 92 ILE A CA 1
ATOM 684 C C . ILE A 1 92 ? 31.414 -12.060 -15.409 1.00 97.06 92 ILE A C 1
ATOM 686 O O . ILE A 1 92 ? 32.630 -12.149 -15.247 1.00 97.06 92 ILE A O 1
ATOM 690 N N . GLY A 1 93 ? 30.570 -12.969 -14.915 1.00 95.88 93 GLY A N 1
ATOM 691 C CA . GLY A 1 93 ? 31.004 -14.150 -14.171 1.00 95.88 93 GLY A CA 1
ATOM 692 C C . GLY A 1 93 ? 31.913 -15.069 -14.988 1.00 95.88 93 GLY A C 1
ATOM 693 O O . GLY A 1 93 ? 32.954 -15.488 -14.487 1.00 95.88 93 GLY A O 1
ATOM 694 N N . ILE A 1 94 ? 31.558 -15.331 -16.251 1.00 96.56 94 ILE A N 1
ATOM 695 C CA . ILE A 1 94 ? 32.380 -16.121 -17.181 1.00 96.56 94 ILE A CA 1
ATOM 696 C C . ILE A 1 94 ? 33.691 -15.391 -17.487 1.00 96.56 94 ILE A C 1
ATOM 698 O O . ILE A 1 94 ? 34.758 -15.992 -17.389 1.00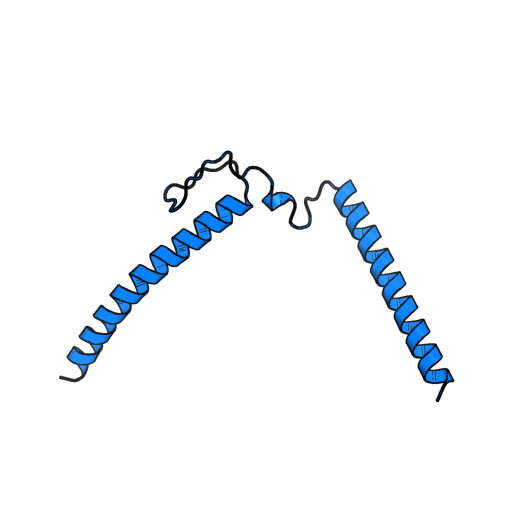 96.56 94 ILE A O 1
ATOM 702 N N . ALA A 1 95 ? 33.624 -14.096 -17.804 1.00 94.25 95 ALA A N 1
ATOM 703 C CA . ALA A 1 95 ? 34.796 -13.295 -18.155 1.00 94.25 95 ALA A CA 1
ATOM 704 C C . ALA A 1 95 ? 35.838 -13.212 -17.027 1.00 94.25 95 ALA A C 1
ATOM 706 O O . ALA A 1 95 ? 37.016 -13.045 -17.309 1.00 94.25 95 ALA A O 1
ATOM 707 N N . ARG A 1 96 ? 35.424 -13.333 -15.759 1.00 93.62 96 ARG A N 1
ATOM 708 C CA . ARG A 1 96 ? 36.339 -13.359 -14.606 1.00 93.62 96 ARG A CA 1
ATOM 709 C C . ARG A 1 96 ? 37.065 -14.700 -14.430 1.00 93.62 96 ARG A C 1
ATOM 711 O O . ARG A 1 96 ? 38.113 -14.730 -13.791 1.00 93.62 96 ARG A O 1
ATOM 718 N N . LEU A 1 97 ? 36.464 -15.805 -14.872 1.00 80.19 97 LEU A N 1
ATOM 719 C CA . LEU A 1 97 ? 37.016 -17.149 -14.673 1.00 80.19 97 LEU A CA 1
ATOM 720 C C . LEU A 1 97 ? 38.056 -17.523 -15.745 1.00 80.19 97 LEU A C 1
ATOM 722 O O . LEU A 1 97 ? 38.841 -18.443 -15.522 1.00 80.19 97 LEU A O 1
ATOM 726 N N . SER A 1 98 ? 38.026 -16.838 -16.893 1.00 58.41 98 SER A N 1
ATOM 727 C CA . SER A 1 98 ? 39.005 -16.959 -17.980 1.00 58.41 98 SER A CA 1
ATOM 728 C C . SER A 1 98 ? 40.192 -16.020 -17.794 1.00 58.41 98 SER A C 1
ATOM 730 O O . SER A 1 98 ? 41.220 -16.328 -18.436 1.00 58.41 98 SER A O 1
#

Solvent-accessible surface area (backbone atoms only — not comparable to full-atom values): 5667 Å² total; per-residue (Å²): 108,76,65,60,55,52,52,51,52,52,49,50,51,51,51,52,52,50,52,48,53,52,52,55,51,50,51,56,54,33,57,76,66,68,49,90,66,84,71,65,62,37,71,36,64,54,73,53,75,67,92,79,61,93,57,98,77,54,28,83,39,30,32,49,55,53,52,50,40,53,50,54,51,52,51,52,53,50,56,56,48,49,56,52,49,51,54,52,51,51,54,53,54,54,65,72,75,108

Foldseek 3Di:
DVVVVVVVVVVVVVVVVVVVVVVVVVVVVCVVVVPDDDDPQQQDQQQDQDPDFPDDDDSRGGNVVVVVRVVVVVVVVVVVVVVVCVVVVVVVVVVVVD